Protein AF-A0A8W8NIB7-F1 (afdb_monomer_lite)

Radius of gyration: 26.45 Å; chains: 1; bounding box: 51×34×63 Å

Structure (mmCIF, N/CA/C/O backbone):
data_AF-A0A8W8NIB7-F1
#
_entry.id   AF-A0A8W8NIB7-F1
#
loop_
_atom_site.group_PDB
_atom_site.id
_atom_site.type_symbol
_atom_site.label_atom_id
_atom_site.label_alt_id
_atom_site.label_comp_id
_atom_site.label_asym_id
_atom_site.label_entity_id
_atom_site.label_seq_id
_atom_site.pdbx_PDB_ins_code
_atom_site.Cartn_x
_atom_site.Cartn_y
_atom_site.Cartn_z
_atom_site.occupancy
_atom_site.B_iso_or_equiv
_atom_site.auth_seq_id
_atom_site.auth_comp_id
_atom_site.auth_asym_id
_atom_site.auth_atom_id
_atom_site.pdbx_PDB_model_num
ATOM 1 N N . MET A 1 1 ? -25.285 7.949 12.038 1.00 68.75 1 MET A N 1
ATOM 2 C CA . MET A 1 1 ? -24.037 7.166 11.944 1.00 68.75 1 MET A CA 1
ATOM 3 C C . MET A 1 1 ? -24.373 5.761 12.397 1.00 68.75 1 MET A C 1
ATOM 5 O O . MET A 1 1 ? -24.888 5.626 13.500 1.00 68.75 1 MET A O 1
ATOM 9 N N . ASP A 1 2 ? -24.185 4.754 11.547 1.00 81.94 2 ASP A N 1
ATOM 10 C CA . ASP A 1 2 ? -24.420 3.356 11.931 1.00 81.94 2 ASP A CA 1
ATOM 11 C C . ASP A 1 2 ? -23.162 2.780 12.596 1.00 81.94 2 ASP A C 1
ATOM 13 O O . ASP A 1 2 ? -22.290 2.205 11.945 1.00 81.94 2 ASP A O 1
ATOM 17 N N . VAL A 1 3 ? -23.031 3.039 13.897 1.00 81.25 3 VAL A N 1
ATOM 18 C CA . VAL A 1 3 ? -21.856 2.649 14.692 1.00 81.25 3 VAL A CA 1
ATOM 19 C C . VAL A 1 3 ? -21.820 1.135 14.921 1.00 81.25 3 VAL A C 1
ATOM 21 O O . VAL A 1 3 ? -20.744 0.544 14.916 1.00 81.25 3 VAL A O 1
ATOM 24 N N . GLU A 1 4 ? -22.983 0.496 15.058 1.00 82.50 4 GLU A N 1
ATOM 25 C CA . GLU A 1 4 ? -23.098 -0.954 15.260 1.00 82.50 4 GLU A CA 1
ATOM 26 C C . GLU A 1 4 ? -22.718 -1.723 13.985 1.00 82.50 4 GLU A C 1
ATOM 28 O O . GLU A 1 4 ? -21.959 -2.692 14.054 1.00 82.50 4 GLU A O 1
ATOM 33 N N . GLY A 1 5 ? -23.152 -1.249 12.809 1.00 83.44 5 GLY A N 1
ATOM 34 C CA . GLY A 1 5 ? -22.733 -1.808 11.521 1.00 83.44 5 GLY A CA 1
ATOM 35 C C . GLY A 1 5 ? -21.225 -1.677 11.280 1.00 83.44 5 GLY A C 1
ATOM 36 O O . GLY A 1 5 ? -20.574 -2.639 10.862 1.00 83.44 5 GLY A O 1
ATOM 37 N N . LEU A 1 6 ? -20.637 -0.523 11.620 1.00 84.56 6 LEU A N 1
ATOM 38 C CA . LEU A 1 6 ? -19.186 -0.317 11.532 1.00 84.56 6 LEU A CA 1
ATOM 39 C C . LEU A 1 6 ? -18.420 -1.245 12.487 1.00 84.56 6 LEU A C 1
ATOM 41 O O . LEU A 1 6 ? -17.416 -1.840 12.095 1.00 84.56 6 LEU A O 1
ATOM 45 N N . LYS A 1 7 ? -18.916 -1.417 13.716 1.00 84.62 7 LYS A N 1
ATOM 46 C CA . LYS A 1 7 ? -18.331 -2.321 14.712 1.00 84.62 7 LYS A CA 1
ATOM 47 C C . LYS A 1 7 ? -18.339 -3.771 14.246 1.00 84.62 7 LYS A C 1
ATOM 49 O O . LYS A 1 7 ? -17.330 -4.452 14.400 1.00 84.62 7 LYS A O 1
ATOM 54 N N . SER A 1 8 ? -19.436 -4.224 13.636 1.00 84.88 8 SER A N 1
ATOM 55 C CA . SER A 1 8 ? -19.518 -5.565 13.049 1.00 84.88 8 SER A CA 1
ATOM 56 C C . SER A 1 8 ? -18.477 -5.752 11.944 1.00 84.88 8 SER A C 1
ATOM 58 O O . SER A 1 8 ? -17.727 -6.723 11.974 1.00 84.88 8 SER A O 1
ATOM 60 N N . ARG A 1 9 ? -18.359 -4.790 11.018 1.00 84.94 9 ARG A N 1
ATOM 61 C CA . ARG A 1 9 ? -17.381 -4.842 9.917 1.00 84.94 9 ARG A CA 1
ATOM 62 C C . ARG A 1 9 ? -15.933 -4.866 10.421 1.00 84.94 9 ARG A C 1
ATOM 64 O O . ARG A 1 9 ? -15.098 -5.591 9.883 1.00 84.94 9 ARG A O 1
ATOM 71 N N . LEU A 1 10 ? -15.634 -4.087 11.460 1.00 86.06 10 LEU A N 1
ATOM 72 C CA . LEU A 1 10 ? -14.323 -4.071 12.113 1.00 86.06 10 LEU A CA 1
ATOM 73 C C . LEU A 1 10 ? -14.036 -5.379 12.853 1.00 86.06 10 LEU A C 1
ATOM 75 O O . LEU A 1 10 ? -12.915 -5.876 12.780 1.00 86.06 10 LEU A O 1
ATOM 79 N N . ALA A 1 11 ? -15.034 -5.957 13.524 1.00 84.94 11 ALA A N 1
ATOM 80 C CA . ALA A 1 11 ? -14.908 -7.246 14.199 1.00 84.94 11 ALA A CA 1
ATOM 81 C C . ALA A 1 11 ? -14.636 -8.384 13.201 1.00 84.94 11 ALA A C 1
ATOM 83 O O . ALA A 1 11 ? -13.720 -9.174 13.416 1.00 84.94 11 ALA A O 1
ATOM 84 N N . GLU A 1 12 ? -15.341 -8.419 12.064 1.00 84.44 12 GLU A N 1
ATOM 85 C CA . GLU A 1 12 ? -15.079 -9.379 10.979 1.00 84.44 12 GLU A CA 1
ATOM 86 C C . GLU A 1 12 ? -13.652 -9.264 10.421 1.00 84.44 12 GLU A C 1
ATOM 88 O O . GLU A 1 12 ? -13.052 -10.259 10.013 1.00 84.44 12 GLU A O 1
ATOM 93 N N . ALA A 1 13 ? -13.089 -8.055 10.421 1.00 83.19 13 ALA A N 1
ATOM 94 C CA . ALA A 1 13 ? -11.724 -7.795 9.987 1.00 83.19 13 ALA A CA 1
ATOM 95 C C . ALA A 1 13 ? -10.668 -7.936 11.104 1.00 83.19 13 ALA A C 1
ATOM 97 O O . ALA A 1 13 ? -9.493 -7.687 10.840 1.00 83.19 13 ALA A O 1
ATOM 98 N N . ASN A 1 14 ? -11.042 -8.330 12.330 1.00 82.94 14 ASN A N 1
ATOM 99 C CA . ASN A 1 14 ? -10.177 -8.338 13.524 1.00 82.94 14 ASN A CA 1
ATOM 100 C C . ASN A 1 14 ? -9.546 -6.963 13.865 1.00 82.94 14 ASN A C 1
ATOM 102 O O . ASN A 1 14 ? -8.491 -6.877 14.491 1.00 82.94 14 ASN A O 1
ATOM 106 N N . GLN A 1 15 ? -10.202 -5.868 13.475 1.00 85.00 15 GLN A N 1
ATOM 107 C CA . GLN A 1 15 ? -9.783 -4.474 13.690 1.00 85.00 15 GLN A CA 1
ATOM 108 C C . GLN A 1 15 ? -10.629 -3.776 14.777 1.00 85.00 15 GLN A C 1
ATOM 110 O O . GLN A 1 15 ? -10.747 -2.553 14.823 1.00 85.00 15 GLN A O 1
ATOM 115 N N . GLU A 1 16 ? -11.222 -4.549 15.691 1.00 84.44 16 GLU A N 1
ATOM 116 C CA . GLU A 1 16 ? -12.086 -4.060 16.781 1.00 84.44 16 GLU A CA 1
ATOM 117 C C . GLU A 1 16 ? -11.399 -3.051 17.720 1.00 84.44 16 GLU A C 1
ATOM 119 O O . GLU A 1 16 ? -12.050 -2.206 18.340 1.00 84.44 16 GLU A O 1
ATOM 124 N N . HIS A 1 17 ? -10.067 -3.084 17.780 1.00 86.50 17 HIS A N 1
ATOM 125 C CA . HIS A 1 17 ? -9.262 -2.182 18.596 1.00 86.50 17 HIS A CA 1
ATOM 126 C C . HIS A 1 17 ? -9.396 -0.704 18.191 1.00 86.50 17 HIS A C 1
ATOM 128 O O . HIS A 1 17 ? -9.171 0.169 19.030 1.00 86.50 17 HIS A O 1
ATOM 134 N N . LEU A 1 18 ? -9.816 -0.407 16.955 1.00 84.94 18 LEU A N 1
ATOM 135 C CA . LEU A 1 18 ? -10.032 0.962 16.471 1.00 84.94 18 LEU A CA 1
ATOM 136 C C . LEU A 1 18 ? -11.188 1.676 17.193 1.00 84.94 18 LEU A C 1
ATOM 138 O O . LEU A 1 18 ? -11.221 2.903 17.240 1.00 84.94 18 LEU A O 1
ATOM 142 N N . MET A 1 19 ? -12.100 0.931 17.828 1.00 84.81 19 MET A N 1
ATOM 143 C CA . MET A 1 19 ? -13.207 1.496 18.614 1.00 84.81 19 MET A CA 1
ATOM 144 C C . MET A 1 19 ? -12.928 1.546 20.123 1.00 84.81 19 MET A C 1
ATOM 146 O O . MET A 1 19 ? -13.791 1.972 20.888 1.00 84.81 19 MET A O 1
ATOM 150 N N . LYS A 1 20 ? -11.725 1.167 20.582 1.00 86.88 20 LYS A N 1
ATOM 151 C CA . LYS A 1 20 ? -11.379 1.092 22.016 1.00 86.88 20 LYS A CA 1
ATOM 152 C C . LYS A 1 20 ? -11.602 2.404 22.780 1.00 86.88 20 LYS A C 1
ATOM 154 O O . LYS A 1 20 ? -11.955 2.373 23.955 1.00 86.88 20 LYS A O 1
ATOM 159 N N . TYR A 1 21 ? -11.377 3.543 22.130 1.00 87.56 21 TYR A N 1
ATOM 160 C CA . TYR A 1 21 ? -11.498 4.871 22.742 1.00 87.56 21 TYR A CA 1
ATOM 161 C C . TYR A 1 21 ? 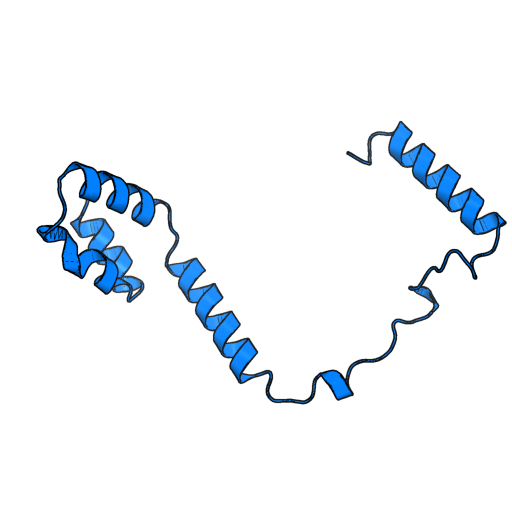-12.720 5.645 22.247 1.00 87.56 21 TYR A C 1
ATOM 163 O O . TYR A 1 21 ? -12.823 6.839 22.502 1.00 87.56 21 TYR A O 1
ATOM 171 N N . TRP A 1 22 ? -13.659 4.976 21.569 1.00 85.75 22 TRP A N 1
ATOM 172 C CA . TRP A 1 22 ? -14.825 5.616 20.962 1.00 85.75 22 TRP A CA 1
ATOM 173 C C . TRP A 1 22 ? -15.636 6.451 21.962 1.00 85.75 22 TRP A C 1
ATOM 175 O O . TRP A 1 22 ? -16.051 7.565 21.649 1.00 85.75 22 TRP A O 1
ATOM 185 N N . ASP A 1 23 ? -15.795 5.965 23.195 1.00 86.69 23 ASP A N 1
ATOM 186 C CA . ASP A 1 23 ? -16.543 6.660 24.251 1.00 86.69 23 ASP A CA 1
ATOM 187 C C . ASP A 1 23 ? -15.832 7.908 24.802 1.00 86.69 23 ASP A C 1
ATOM 189 O O . ASP A 1 23 ? -16.471 8.746 25.433 1.00 86.69 23 ASP A O 1
ATOM 193 N N . GLN A 1 24 ? -14.527 8.055 24.550 1.00 90.62 24 GLN A N 1
ATOM 194 C CA . GLN A 1 24 ? -13.717 9.195 24.997 1.00 90.62 24 GLN A CA 1
ATOM 195 C C . GLN A 1 24 ? -13.652 10.320 23.951 1.00 90.62 24 GLN A C 1
ATOM 197 O O . GLN A 1 24 ? -13.147 11.399 24.253 1.00 90.62 24 GLN A O 1
ATOM 202 N N . LEU A 1 25 ? -14.164 10.078 22.740 1.00 88.25 25 LEU A N 1
ATOM 203 C CA . LEU A 1 25 ? -14.161 11.033 21.633 1.00 88.25 25 LEU A CA 1
ATOM 204 C C . LEU A 1 25 ? -15.358 11.991 21.703 1.00 88.25 25 LEU A C 1
ATOM 206 O O . LEU A 1 25 ? -16.481 11.600 22.049 1.00 88.25 25 LEU A O 1
ATOM 210 N N . SER A 1 26 ? -15.134 13.237 21.291 1.00 90.12 26 SER A N 1
ATOM 211 C CA . SER A 1 26 ? -16.200 14.209 21.034 1.00 90.12 26 SER A CA 1
ATOM 212 C C . SER A 1 26 ? -17.041 13.820 19.811 1.00 90.12 26 SER A C 1
ATOM 214 O O . SER A 1 26 ? -16.619 13.033 18.964 1.00 90.12 26 SER A O 1
ATOM 216 N N . ASP A 1 27 ? -18.238 14.393 19.671 1.00 87.69 27 ASP A N 1
ATOM 217 C CA . ASP A 1 27 ? -19.128 14.089 18.537 1.00 87.69 27 ASP A CA 1
ATOM 218 C C . ASP A 1 27 ? -18.526 14.465 17.170 1.00 87.69 27 ASP A C 1
ATOM 220 O O . ASP A 1 27 ? -18.792 13.803 16.161 1.00 87.69 27 ASP A O 1
ATOM 224 N N . SER A 1 28 ? -17.664 15.489 17.135 1.00 89.81 28 SER A N 1
ATOM 225 C CA . SER A 1 28 ? -16.917 15.869 15.929 1.00 89.81 28 SER A CA 1
ATOM 226 C C . SER A 1 28 ? -15.868 14.815 15.572 1.00 89.81 28 SER A C 1
ATOM 228 O O . SER A 1 28 ? -15.801 14.376 14.426 1.00 89.81 28 SER A O 1
ATOM 230 N N . GLU A 1 29 ? -15.087 14.364 16.556 1.00 89.19 29 GLU A N 1
ATOM 231 C CA . GLU A 1 29 ? -14.048 13.344 16.359 1.00 89.19 29 GLU A CA 1
ATOM 232 C C . GLU A 1 29 ? -14.654 11.990 15.980 1.00 89.19 29 GLU A C 1
ATOM 234 O O . GLU A 1 29 ? -14.157 11.323 15.075 1.00 89.19 29 GLU A O 1
ATOM 239 N N . LYS A 1 30 ? -15.783 11.612 16.594 1.00 88.75 30 LYS A N 1
ATOM 240 C CA . LYS A 1 30 ? -16.559 10.427 16.199 1.00 88.75 30 LYS A CA 1
ATOM 241 C C . LYS A 1 30 ? -16.983 10.507 14.738 1.00 88.75 30 LYS A C 1
ATOM 243 O O . LYS A 1 30 ? -16.887 9.518 14.018 1.00 88.75 30 LYS A O 1
ATOM 248 N N . SER A 1 31 ? -17.451 11.674 14.293 1.00 88.25 31 SER A N 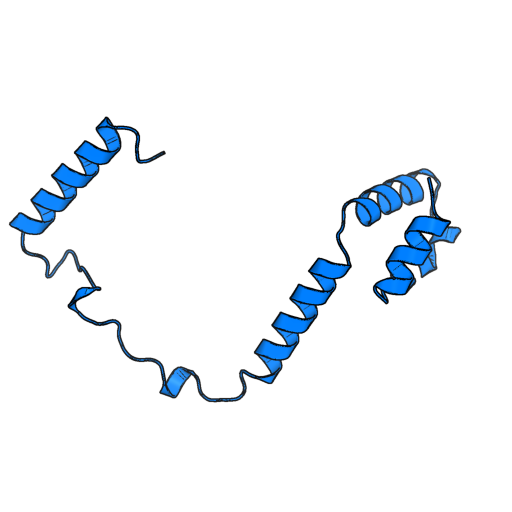1
ATOM 249 C CA . SER A 1 31 ? -17.895 11.886 12.910 1.00 88.25 31 SER A CA 1
ATOM 250 C C . SER A 1 31 ? -16.753 11.765 11.904 1.00 88.25 31 SER A C 1
ATOM 252 O O . SER A 1 31 ? -16.928 11.137 10.860 1.00 88.25 31 SER A O 1
ATOM 254 N N . GLN A 1 32 ? -15.580 12.310 12.227 1.00 89.44 32 GLN A N 1
ATOM 255 C CA . GLN A 1 32 ? -14.386 12.170 11.391 1.00 89.44 32 GLN A CA 1
ATOM 256 C C . GLN A 1 32 ? -13.923 10.715 11.321 1.00 89.44 32 GLN A C 1
ATOM 258 O O . GLN A 1 32 ? -13.849 10.160 10.226 1.00 89.44 32 GLN A O 1
ATOM 263 N N . LEU A 1 33 ? -13.733 10.077 12.479 1.00 88.19 33 LEU A N 1
ATOM 264 C CA . LEU A 1 33 ? -13.274 8.693 12.559 1.00 88.19 33 LEU A CA 1
ATOM 265 C C . LEU A 1 33 ? -14.243 7.732 11.853 1.00 88.19 33 LEU A C 1
ATOM 267 O O . LEU A 1 33 ? -13.816 6.829 11.142 1.00 88.19 33 LEU A O 1
ATOM 271 N N . TYR A 1 34 ? -15.555 7.940 11.988 1.00 88.75 34 TYR A N 1
ATOM 272 C CA . TYR A 1 34 ? -16.558 7.150 11.270 1.00 88.75 34 TYR A CA 1
ATOM 273 C C . TYR A 1 34 ? -16.407 7.249 9.752 1.00 88.75 34 TYR A C 1
ATOM 275 O O . TYR A 1 34 ? -16.450 6.230 9.068 1.00 88.75 34 TYR A O 1
ATOM 283 N N . ASN A 1 35 ? -16.241 8.464 9.224 1.00 88.94 35 ASN A N 1
ATOM 284 C CA . ASN A 1 35 ? -16.101 8.671 7.786 1.00 88.94 35 ASN A CA 1
ATOM 285 C C . ASN A 1 35 ? -14.816 8.030 7.257 1.00 88.94 35 ASN A C 1
ATOM 287 O O . ASN A 1 35 ? -14.856 7.359 6.228 1.00 88.94 35 ASN A O 1
ATOM 291 N N . GLU A 1 36 ? -13.704 8.180 7.978 1.00 88.62 36 GLU A N 1
ATOM 292 C CA . GLU A 1 36 ? -12.436 7.539 7.623 1.00 88.62 36 GLU A CA 1
ATOM 293 C C . GLU A 1 36 ? -12.572 6.014 7.603 1.00 88.62 36 GLU A C 1
ATOM 295 O O . GLU A 1 36 ? -12.295 5.384 6.585 1.00 88.62 36 GLU A O 1
ATOM 300 N N . LEU A 1 37 ? -13.086 5.413 8.680 1.00 87.00 37 LEU A N 1
ATOM 301 C CA . LEU A 1 37 ? -13.249 3.960 8.772 1.00 87.00 37 LEU A CA 1
ATOM 302 C C . LEU A 1 37 ? -14.257 3.412 7.753 1.00 87.00 37 LEU A C 1
ATOM 304 O O . LEU A 1 37 ? -14.122 2.275 7.309 1.00 87.00 37 LEU A O 1
ATOM 308 N N . ASN A 1 38 ? -15.258 4.198 7.354 1.00 85.88 38 ASN A N 1
ATOM 309 C CA . ASN A 1 38 ? -16.229 3.776 6.348 1.00 85.88 38 ASN A CA 1
ATOM 310 C C . ASN A 1 38 ? -15.642 3.762 4.926 1.00 85.88 38 ASN A C 1
ATOM 312 O O . ASN A 1 38 ? -16.026 2.913 4.120 1.00 85.88 38 ASN A O 1
ATOM 316 N N . HIS A 1 39 ? -14.706 4.669 4.628 1.00 87.06 39 HIS A N 1
ATOM 317 C CA . HIS A 1 39 ? -14.010 4.727 3.340 1.00 87.06 39 HIS A CA 1
ATOM 318 C C . HIS A 1 39 ? -12.963 3.626 3.153 1.00 87.06 39 HIS A C 1
ATOM 320 O O . HIS A 1 39 ? -12.615 3.313 2.016 1.00 87.06 39 HIS A O 1
ATOM 326 N N . LEU A 1 40 ? -12.470 3.031 4.240 1.00 85.44 40 LEU A N 1
ATOM 327 C CA . LEU A 1 40 ? -11.476 1.965 4.178 1.00 85.44 40 LEU A CA 1
ATOM 328 C C . LEU A 1 40 ? -12.119 0.610 3.858 1.00 85.44 40 LEU A C 1
ATOM 330 O O . LEU A 1 40 ? -13.188 0.265 4.373 1.00 85.44 40 LEU A O 1
ATOM 334 N N . ASP A 1 41 ? -11.438 -0.197 3.042 1.00 84.81 41 ASP A N 1
ATOM 335 C CA . ASP A 1 41 ? -11.744 -1.618 2.883 1.00 84.81 41 ASP A CA 1
ATOM 336 C C . ASP A 1 41 ? -10.783 -2.482 3.705 1.00 84.81 41 ASP A C 1
ATOM 338 O O . ASP A 1 41 ? -9.680 -2.834 3.288 1.00 84.81 41 ASP A O 1
ATOM 342 N N . PHE A 1 42 ? -11.228 -2.859 4.902 1.00 83.69 42 PHE A N 1
ATOM 343 C CA . PHE A 1 42 ? -10.433 -3.679 5.813 1.00 83.69 42 PHE A CA 1
ATOM 344 C C . PHE A 1 42 ? -10.132 -5.086 5.279 1.00 83.69 42 PHE A C 1
ATOM 346 O O . PHE A 1 42 ? -9.148 -5.687 5.707 1.00 83.69 42 PHE A O 1
ATOM 353 N N . LYS A 1 43 ? -10.938 -5.628 4.352 1.00 83.25 43 LYS A N 1
ATOM 354 C CA . LYS A 1 43 ? -10.653 -6.942 3.753 1.00 83.25 43 LYS A CA 1
ATOM 355 C C . LYS A 1 43 ? -9.443 -6.859 2.831 1.00 83.25 43 LYS A C 1
ATOM 357 O O . LYS A 1 43 ? -8.569 -7.720 2.903 1.00 83.25 43 LYS A O 1
ATOM 362 N N . GLU A 1 44 ? -9.384 -5.812 2.016 1.00 86.50 44 GLU A N 1
ATOM 363 C CA . GLU A 1 44 ? -8.272 -5.564 1.099 1.00 86.50 44 GLU A CA 1
ATOM 364 C C . GLU A 1 44 ? -6.980 -5.249 1.867 1.00 86.50 44 GLU A C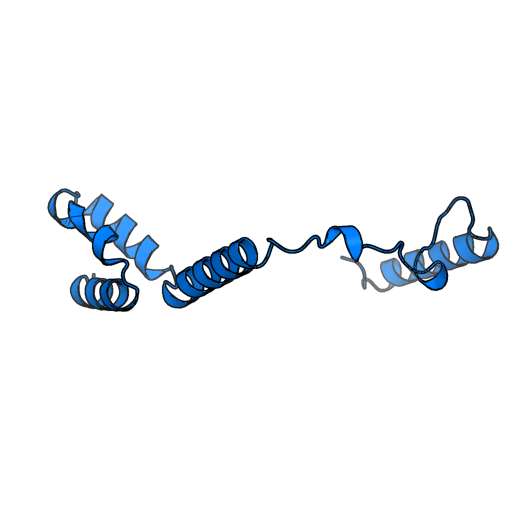 1
ATOM 366 O O . GLU A 1 44 ? -5.949 -5.874 1.628 1.00 86.50 44 GLU A O 1
ATOM 371 N N . ILE A 1 45 ? -7.059 -4.373 2.875 1.00 87.31 45 ILE A N 1
ATOM 372 C CA . ILE A 1 45 ? -5.914 -4.005 3.724 1.00 87.31 45 ILE A CA 1
ATOM 373 C C . ILE A 1 45 ? -5.327 -5.231 4.435 1.00 87.31 45 ILE A C 1
ATOM 375 O O . ILE A 1 45 ? -4.111 -5.428 4.435 1.00 87.31 45 ILE A O 1
ATOM 379 N N . ASN A 1 46 ? -6.178 -6.084 5.013 1.00 86.62 46 ASN A N 1
ATOM 380 C CA . ASN A 1 46 ? -5.725 -7.326 5.638 1.00 86.62 46 ASN A CA 1
ATOM 381 C C . ASN A 1 46 ? -5.091 -8.283 4.614 1.00 86.62 46 ASN A C 1
ATOM 383 O O . ASN A 1 46 ? -4.135 -8.983 4.947 1.00 86.62 46 ASN A O 1
ATOM 387 N N . GLY A 1 47 ? -5.602 -8.303 3.379 1.00 87.06 47 GLY A N 1
ATOM 388 C CA . GLY A 1 47 ? -5.010 -9.038 2.263 1.00 87.06 47 GLY A CA 1
ATOM 389 C C . GLY A 1 47 ? -3.590 -8.565 1.961 1.00 87.06 47 GLY A C 1
ATOM 390 O O . GLY A 1 47 ? -2.670 -9.378 1.985 1.00 87.06 47 GLY A O 1
ATOM 391 N N . PHE A 1 48 ? -3.391 -7.255 1.782 1.00 88.81 48 PHE A N 1
ATOM 392 C CA . PHE A 1 48 ? -2.062 -6.678 1.555 1.00 88.81 48 PHE A CA 1
ATOM 393 C C . PHE A 1 48 ? -1.097 -6.966 2.700 1.00 88.81 48 PHE A C 1
ATOM 395 O O . PHE A 1 48 ? 0.044 -7.352 2.455 1.00 88.81 48 PHE A O 1
ATOM 402 N N . PHE A 1 49 ? -1.549 -6.817 3.948 1.00 87.19 49 PHE A N 1
ATOM 403 C CA . PHE A 1 49 ? -0.715 -7.110 5.109 1.00 87.19 49 PHE A CA 1
ATOM 404 C C . PHE A 1 49 ? -0.288 -8.580 5.136 1.00 87.19 49 PHE A C 1
ATOM 406 O O . PHE A 1 49 ? 0.882 -8.882 5.360 1.00 87.19 49 PHE A O 1
ATOM 413 N N . LYS A 1 50 ? -1.225 -9.497 4.873 1.00 88.00 50 LYS A N 1
ATOM 414 C CA . LYS A 1 50 ? -0.935 -10.927 4.827 1.00 88.00 50 LYS A CA 1
ATOM 415 C C . LYS A 1 50 ? 0.061 -11.258 3.717 1.00 88.00 50 LYS A C 1
ATOM 417 O O . LYS A 1 50 ? 1.060 -11.901 4.012 1.00 88.00 50 LYS A O 1
ATOM 422 N N . SER A 1 51 ? -0.168 -10.777 2.495 1.00 87.62 51 SER A N 1
ATOM 423 C CA . SER A 1 51 ? 0.747 -10.997 1.370 1.00 87.62 51 SER A CA 1
ATOM 424 C C . SER A 1 51 ? 2.143 -10.449 1.661 1.00 87.62 51 SER A C 1
ATOM 426 O O . SER A 1 51 ? 3.116 -11.175 1.521 1.00 87.62 51 SER A O 1
ATOM 428 N N . ALA A 1 52 ? 2.250 -9.223 2.179 1.00 86.12 52 ALA A N 1
ATOM 429 C CA . ALA A 1 52 ? 3.543 -8.633 2.520 1.00 86.12 52 ALA A CA 1
ATOM 430 C C . ALA A 1 52 ? 4.290 -9.424 3.612 1.00 86.12 52 ALA A C 1
ATOM 432 O O . ALA A 1 52 ? 5.507 -9.587 3.542 1.00 86.12 52 ALA A O 1
ATOM 433 N N . MET A 1 53 ? 3.575 -9.928 4.623 1.00 87.00 53 MET A N 1
ATOM 434 C CA . MET A 1 53 ? 4.166 -10.753 5.683 1.00 87.00 53 MET A CA 1
ATOM 435 C C . MET A 1 53 ? 4.570 -12.147 5.184 1.00 87.00 53 MET A C 1
ATOM 437 O O . MET A 1 53 ? 5.595 -12.669 5.620 1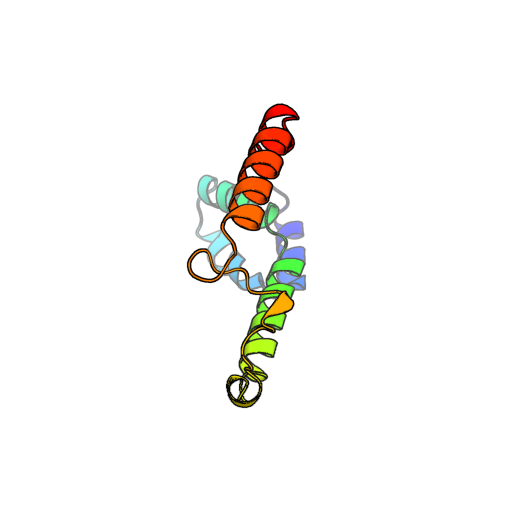.00 87.00 53 MET A O 1
ATOM 441 N N . GLU A 1 54 ? 3.791 -12.747 4.282 1.00 86.56 54 GLU A N 1
ATOM 442 C CA . GLU A 1 54 ? 4.119 -14.017 3.623 1.00 86.56 54 GLU A CA 1
ATOM 443 C C . GLU A 1 54 ? 5.342 -13.873 2.711 1.00 86.56 54 GLU A C 1
ATOM 445 O O . GLU A 1 54 ? 6.248 -14.705 2.783 1.00 86.56 54 GLU A O 1
ATOM 450 N N . ASP A 1 55 ? 5.421 -12.796 1.929 1.00 80.44 55 ASP A N 1
ATOM 451 C CA . ASP A 1 55 ? 6.574 -12.481 1.084 1.00 80.44 55 ASP A CA 1
ATOM 452 C C . ASP A 1 55 ? 7.833 -12.273 1.930 1.00 80.44 55 ASP A C 1
ATOM 454 O O . ASP A 1 55 ? 8.881 -12.836 1.626 1.00 80.44 55 ASP A O 1
ATOM 458 N N . LEU A 1 56 ? 7.733 -11.537 3.043 1.00 78.50 56 LEU A N 1
ATOM 459 C CA . LEU A 1 56 ? 8.850 -11.334 3.968 1.00 78.50 56 LEU A CA 1
ATOM 460 C C . LEU A 1 56 ? 9.317 -12.650 4.607 1.00 78.50 56 LEU A C 1
ATOM 462 O O . LEU A 1 56 ? 10.517 -12.880 4.744 1.00 78.50 56 LEU A O 1
ATOM 466 N N . ALA A 1 57 ? 8.382 -13.519 5.000 1.00 75.75 57 ALA A N 1
ATOM 467 C CA . ALA A 1 57 ? 8.705 -14.836 5.545 1.00 75.75 57 ALA A CA 1
ATOM 468 C C . ALA A 1 57 ? 9.337 -15.758 4.487 1.00 75.75 57 ALA A C 1
ATOM 470 O O . ALA A 1 57 ? 10.189 -16.583 4.817 1.00 75.75 57 ALA A O 1
ATOM 471 N N . SER A 1 58 ? 8.941 -15.597 3.223 1.00 68.56 58 SER A N 1
ATOM 472 C CA . SER A 1 58 ? 9.447 -16.366 2.081 1.00 68.56 58 SER A CA 1
ATOM 473 C C . SER A 1 58 ? 10.750 -15.799 1.505 1.00 68.56 58 SER A C 1
ATOM 475 O O . SER A 1 58 ? 11.492 -16.524 0.849 1.00 68.56 58 SER A O 1
ATOM 477 N N . ALA A 1 59 ? 11.095 -14.545 1.812 1.00 64.50 59 ALA A N 1
ATOM 478 C CA . ALA A 1 59 ? 12.322 -13.865 1.383 1.00 64.50 59 ALA A CA 1
ATOM 479 C C . ALA A 1 59 ? 13.615 -14.414 2.036 1.00 64.50 59 ALA A C 1
ATOM 481 O O . ALA A 1 59 ? 14.653 -13.755 2.028 1.00 64.50 59 ALA A O 1
ATOM 482 N N . SER A 1 60 ? 13.567 -15.618 2.615 1.00 59.44 60 SER A N 1
ATOM 483 C CA . SER A 1 60 ? 14.701 -16.293 3.257 1.00 59.44 60 SER A CA 1
ATOM 484 C C . SER A 1 60 ? 15.571 -17.112 2.295 1.00 59.44 60 SER A C 1
ATOM 486 O O . SER A 1 60 ? 16.595 -17.649 2.724 1.00 59.44 60 SER A O 1
ATOM 488 N N . GLU A 1 61 ? 15.216 -17.236 1.020 1.00 60.09 61 GLU A N 1
ATOM 489 C CA . GLU A 1 61 ? 16.082 -17.890 0.040 1.00 60.09 61 GLU A CA 1
ATOM 490 C C . GLU A 1 61 ? 16.770 -16.839 -0.817 1.00 60.09 61 GLU A C 1
ATOM 492 O O . GLU A 1 61 ? 16.171 -15.839 -1.199 1.00 60.09 61 GLU A O 1
ATOM 497 N N . LYS A 1 62 ? 18.067 -17.047 -1.038 1.00 63.88 62 LYS A N 1
ATOM 498 C CA . LYS A 1 62 ? 19.012 -16.132 -1.676 1.00 63.88 62 LYS A CA 1
ATOM 499 C C . LYS A 1 62 ? 18.573 -15.815 -3.107 1.00 63.88 62 LYS A C 1
ATOM 501 O O . LYS A 1 62 ? 19.087 -16.386 -4.061 1.00 63.88 62 LYS A O 1
ATOM 506 N N . LEU A 1 63 ? 17.609 -14.910 -3.254 1.00 61.00 63 L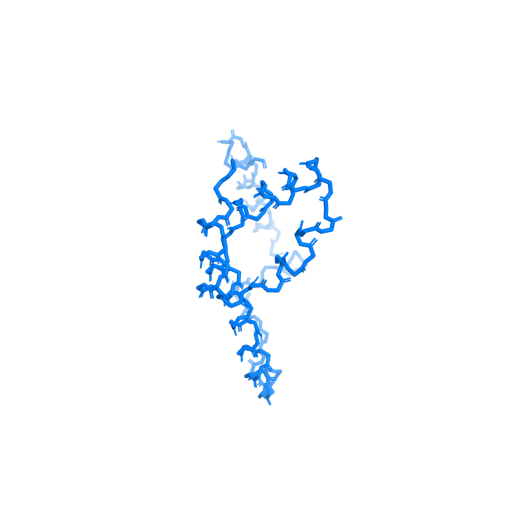EU A N 1
ATOM 507 C CA . LEU A 1 63 ? 17.081 -14.475 -4.544 1.00 61.00 63 LEU A CA 1
ATOM 508 C C . LEU A 1 63 ? 18.201 -13.888 -5.413 1.00 61.00 63 LEU A C 1
ATOM 510 O O . LEU A 1 63 ? 18.177 -14.029 -6.630 1.00 61.00 63 LEU A O 1
ATOM 514 N N . ASP A 1 64 ? 19.217 -13.319 -4.761 1.00 63.09 64 ASP A N 1
ATOM 515 C CA . ASP A 1 64 ? 20.443 -12.818 -5.378 1.00 63.09 64 ASP A CA 1
ATOM 516 C C . ASP A 1 64 ? 21.182 -13.881 -6.209 1.00 63.09 64 ASP A C 1
ATOM 518 O O . ASP A 1 64 ? 21.779 -13.535 -7.225 1.00 63.09 64 ASP A O 1
ATOM 522 N N . ASP A 1 65 ? 21.099 -15.168 -5.840 1.00 69.75 65 ASP A N 1
ATOM 523 C CA . ASP A 1 65 ? 21.723 -16.270 -6.589 1.00 69.75 65 ASP A CA 1
ATOM 524 C C . ASP A 1 65 ? 20.972 -16.582 -7.907 1.00 69.75 65 ASP A C 1
ATOM 526 O O . ASP A 1 65 ? 21.516 -17.259 -8.779 1.00 69.75 65 ASP A O 1
ATOM 530 N N . LEU A 1 66 ? 19.732 -16.092 -8.064 1.00 71.81 66 LEU A N 1
ATOM 531 C CA . LEU A 1 66 ? 18.905 -16.219 -9.275 1.00 71.81 66 LEU A CA 1
ATOM 532 C C . LEU A 1 66 ? 18.941 -14.963 -10.160 1.00 71.81 66 LEU A C 1
ATOM 534 O O . LEU A 1 66 ? 18.370 -14.967 -11.253 1.00 71.81 66 LEU A O 1
ATOM 538 N N . LEU A 1 67 ? 19.559 -13.873 -9.697 1.00 80.81 67 LEU A N 1
ATOM 539 C CA . LEU A 1 67 ? 19.640 -12.638 -10.467 1.00 80.81 67 LEU A CA 1
ATOM 540 C C . LEU A 1 67 ? 20.663 -12.787 -11.598 1.00 80.81 67 LEU A C 1
ATOM 542 O O . LEU A 1 67 ? 21.873 -12.815 -11.377 1.00 80.81 67 LEU A O 1
ATOM 546 N N . GLU A 1 68 ? 20.168 -12.806 -12.832 1.00 82.56 68 GLU A N 1
ATOM 547 C CA . GLU A 1 68 ? 20.979 -12.749 -14.046 1.00 82.56 68 GLU A CA 1
ATOM 548 C C . GLU A 1 68 ? 20.818 -11.393 -14.754 1.00 82.56 68 GLU A C 1
ATOM 550 O O . GLU A 1 68 ? 19.780 -10.731 -14.628 1.00 82.56 68 GLU A O 1
ATOM 555 N N . PRO A 1 69 ? 21.837 -10.933 -15.504 1.00 81.88 69 PRO A N 1
ATOM 556 C CA . PRO A 1 69 ? 21.707 -9.727 -16.308 1.00 81.88 69 PRO A CA 1
ATOM 557 C C . PRO A 1 69 ? 20.601 -9.895 -17.352 1.00 81.88 69 PRO A C 1
ATOM 559 O O . PRO A 1 69 ? 20.455 -10.956 -17.959 1.00 81.88 69 PRO A O 1
ATOM 562 N N . LEU A 1 70 ? 19.862 -8.814 -17.612 1.00 82.31 70 LEU A N 1
ATOM 563 C CA . LEU A 1 70 ? 18.864 -8.804 -18.677 1.00 82.31 70 LEU A CA 1
ATOM 564 C C . LEU A 1 70 ? 19.507 -9.193 -20.023 1.00 82.31 70 LEU A C 1
ATOM 566 O O . LEU A 1 70 ? 20.622 -8.734 -20.315 1.00 82.31 70 LEU A O 1
ATOM 570 N N . PRO A 1 71 ? 18.812 -9.991 -20.857 1.00 84.44 71 PRO A N 1
ATOM 571 C CA . PRO A 1 71 ? 19.277 -10.324 -22.196 1.00 84.44 71 PRO A CA 1
ATOM 572 C C . PRO A 1 71 ? 19.630 -9.066 -22.998 1.00 84.44 71 PRO A C 1
ATOM 574 O O . PRO A 1 71 ? 19.003 -8.012 -22.861 1.00 84.44 71 PRO A O 1
ATOM 577 N N . LYS A 1 72 ? 20.651 -9.155 -23.851 1.00 76.75 72 LYS A N 1
ATOM 578 C CA . LYS A 1 72 ? 21.143 -7.988 -24.605 1.00 76.75 72 LYS A CA 1
ATOM 579 C C . LYS A 1 72 ? 20.111 -7.487 -25.612 1.00 76.75 72 LYS A C 1
ATOM 581 O O . LYS A 1 72 ? 20.089 -6.307 -25.930 1.00 76.75 72 LYS A O 1
ATOM 586 N N . GLU A 1 73 ? 19.241 -8.380 -26.059 1.00 78.69 73 GLU A N 1
ATOM 587 C CA . GLU A 1 73 ? 18.179 -8.147 -27.031 1.00 78.69 73 GLU A CA 1
ATOM 588 C C . GLU A 1 73 ? 17.084 -7.225 -26.473 1.00 78.69 73 GLU A C 1
ATOM 590 O O . GLU A 1 73 ? 16.424 -6.532 -27.239 1.00 78.69 73 GLU A O 1
ATOM 595 N N . VAL A 1 74 ? 16.917 -7.179 -25.145 1.00 76.81 74 VAL A N 1
ATOM 596 C CA . VAL A 1 74 ? 15.958 -6.289 -24.464 1.00 76.81 74 VAL A CA 1
ATOM 597 C C . VAL A 1 74 ? 16.624 -5.047 -23.863 1.00 76.81 74 VAL A C 1
ATOM 599 O O . VAL A 1 74 ? 15.945 -4.179 -23.319 1.00 76.81 74 VAL A O 1
ATOM 602 N N . CYS A 1 75 ? 17.954 -4.945 -23.953 1.00 74.75 75 CYS A N 1
ATOM 603 C CA . CYS A 1 75 ? 18.740 -3.875 -23.350 1.00 74.75 75 CYS A CA 1
ATOM 604 C C . CYS A 1 75 ? 19.308 -2.940 -24.429 1.00 74.75 75 CYS A C 1
ATOM 606 O O . CYS A 1 75 ? 20.440 -3.095 -24.891 1.00 74.75 75 CYS A O 1
ATOM 608 N N . GLY A 1 76 ? 18.517 -1.938 -24.822 1.00 73.31 76 GLY A N 1
ATOM 609 C CA . GLY A 1 76 ? 18.972 -0.850 -25.688 1.00 73.31 76 GLY A CA 1
ATOM 610 C C . GLY A 1 76 ? 19.874 0.120 -24.922 1.00 73.31 76 GLY A C 1
ATOM 611 O O . GLY A 1 76 ? 19.522 0.590 -23.841 1.00 73.31 76 GLY A O 1
ATOM 612 N N . ARG A 1 77 ? 21.051 0.444 -25.467 1.00 75.06 77 ARG A N 1
ATOM 613 C CA . ARG A 1 77 ? 22.014 1.336 -24.809 1.00 75.06 77 ARG A CA 1
ATOM 614 C C . ARG A 1 77 ? 22.504 2.373 -25.804 1.00 75.06 77 ARG A C 1
ATOM 616 O O . ARG A 1 77 ? 23.246 2.019 -26.706 1.00 75.06 77 ARG A O 1
ATOM 623 N N . VAL A 1 78 ? 22.170 3.647 -25.586 1.00 73.38 78 VAL A N 1
ATOM 624 C CA . VAL A 1 78 ? 22.450 4.760 -26.523 1.00 73.38 78 VAL A CA 1
ATOM 625 C C . VAL A 1 78 ? 23.898 4.780 -27.034 1.00 73.38 78 VAL A C 1
ATOM 627 O O . VAL A 1 78 ? 24.136 5.067 -28.196 1.00 73.38 78 VAL A O 1
ATOM 630 N N . VAL A 1 79 ? 24.866 4.420 -26.187 1.00 72.81 79 VAL A N 1
ATOM 631 C CA . VAL A 1 79 ? 26.300 4.397 -26.533 1.00 72.81 79 VAL A CA 1
ATOM 632 C C . VAL A 1 79 ? 26.679 3.263 -27.504 1.00 72.81 79 VAL A C 1
ATOM 634 O O . VAL A 1 79 ? 27.646 3.399 -28.244 1.00 72.81 79 VAL A O 1
ATOM 637 N N . ASN A 1 80 ? 25.938 2.151 -27.500 1.00 69.62 80 ASN A N 1
ATOM 638 C CA . ASN A 1 80 ? 26.219 0.956 -28.305 1.00 69.62 80 ASN A CA 1
ATOM 639 C C . ASN A 1 80 ? 25.181 0.714 -29.416 1.00 69.62 80 ASN A C 1
ATOM 641 O O . ASN A 1 80 ? 25.326 -0.244 -30.175 1.00 69.62 80 ASN A O 1
ATOM 645 N N . THR A 1 81 ? 24.133 1.534 -29.494 1.00 77.44 81 THR A N 1
ATOM 646 C CA . THR A 1 81 ? 23.137 1.483 -30.567 1.00 77.44 81 THR A CA 1
ATOM 647 C C . THR A 1 81 ? 23.704 2.160 -31.816 1.00 77.44 81 THR A C 1
ATOM 649 O O . THR A 1 81 ? 24.390 3.179 -31.717 1.00 77.44 81 THR A O 1
ATOM 652 N N . GLN A 1 82 ? 23.427 1.608 -32.998 1.00 82.56 82 GLN A N 1
ATOM 653 C CA . GLN A 1 82 ? 23.835 2.240 -34.248 1.00 82.56 82 GLN A CA 1
ATOM 654 C C . GLN A 1 82 ? 23.123 3.585 -34.417 1.00 82.56 82 GLN A C 1
ATOM 656 O O . GLN A 1 82 ? 21.980 3.764 -33.997 1.00 82.56 82 GLN A O 1
ATOM 661 N N . GLN A 1 83 ? 23.802 4.541 -35.049 1.00 81.25 83 GLN A N 1
ATOM 662 C CA . GLN A 1 83 ? 23.257 5.882 -35.258 1.00 81.25 83 GLN A CA 1
ATOM 663 C C . GLN A 1 83 ? 21.957 5.861 -36.083 1.00 81.25 83 GLN A C 1
ATOM 665 O O . GLN A 1 83 ? 21.088 6.697 -35.864 1.00 81.25 83 GLN A O 1
ATOM 670 N N . GLU A 1 84 ? 21.807 4.894 -36.989 1.00 83.88 84 GLU A N 1
ATOM 671 C CA . GLU A 1 84 ? 20.600 4.695 -37.804 1.00 83.88 84 GLU A CA 1
ATOM 672 C C . GLU A 1 84 ? 19.391 4.290 -36.949 1.00 83.88 84 GLU A C 1
ATOM 674 O O . GLU A 1 84 ? 18.326 4.890 -37.070 1.00 83.88 84 GLU A O 1
ATOM 679 N N . ASP A 1 85 ? 19.576 3.356 -36.015 1.00 82.62 85 ASP A N 1
ATOM 680 C CA . ASP A 1 85 ? 18.524 2.930 -35.086 1.00 82.62 85 ASP A CA 1
ATOM 681 C C . ASP A 1 85 ? 18.117 4.071 -34.137 1.00 82.62 85 ASP A C 1
ATOM 683 O O . ASP A 1 85 ? 16.942 4.242 -33.826 1.00 82.62 85 ASP A O 1
ATOM 687 N N . LEU A 1 86 ? 19.081 4.890 -33.693 1.00 84.88 86 LEU A N 1
ATOM 688 C CA . LEU A 1 86 ? 18.802 6.057 -32.847 1.00 84.88 86 LEU A CA 1
ATOM 689 C C . LEU A 1 86 ? 17.956 7.107 -33.573 1.00 84.88 86 LEU A C 1
ATOM 691 O O . LEU A 1 86 ? 17.053 7.683 -32.972 1.00 84.88 86 LEU A O 1
ATOM 695 N N . LEU A 1 87 ? 18.238 7.342 -34.856 1.00 87.88 87 LEU A N 1
ATOM 696 C CA . LEU A 1 87 ? 17.434 8.230 -35.694 1.00 87.88 87 LEU A CA 1
ATOM 697 C C . LEU A 1 87 ? 16.028 7.667 -35.911 1.00 87.88 87 LEU A C 1
ATOM 699 O O . LEU A 1 87 ? 15.062 8.424 -35.875 1.00 87.88 87 LEU A O 1
ATOM 703 N N . GLN A 1 88 ? 15.904 6.351 -36.091 1.00 89.00 88 GLN A N 1
ATOM 704 C CA . GLN A 1 88 ? 14.602 5.703 -36.216 1.00 89.00 88 GLN A CA 1
ATOM 705 C C . GLN A 1 88 ? 13.770 5.859 -34.935 1.00 89.00 88 GLN A C 1
ATOM 707 O O . GLN A 1 88 ? 12.606 6.241 -35.019 1.00 89.00 88 GLN A O 1
ATOM 712 N N . TYR A 1 89 ? 14.366 5.668 -33.752 1.00 89.00 89 TYR A N 1
ATOM 713 C CA . TYR A 1 89 ? 13.672 5.889 -32.476 1.00 89.00 89 TYR A CA 1
ATOM 714 C C . TYR A 1 89 ? 13.203 7.334 -32.288 1.00 89.00 89 TYR A C 1
ATOM 716 O O . TYR A 1 89 ? 12.134 7.557 -31.722 1.00 89.00 89 TYR A O 1
ATOM 724 N N . ASP A 1 90 ? 13.980 8.310 -32.760 1.00 88.19 90 ASP A N 1
ATOM 725 C CA . ASP A 1 90 ? 13.605 9.725 -32.703 1.00 88.19 90 ASP A CA 1
ATOM 726 C C . ASP A 1 90 ? 12.401 10.016 -33.613 1.00 88.19 90 ASP A C 1
ATOM 728 O O . ASP A 1 90 ? 11.407 10.594 -33.176 1.00 88.19 90 ASP A O 1
ATOM 732 N N . VAL A 1 91 ? 12.431 9.520 -34.854 1.00 92.38 91 VAL A N 1
ATOM 733 C CA . VAL A 1 91 ? 11.309 9.644 -35.801 1.00 92.38 91 VAL A CA 1
ATOM 734 C C . VAL A 1 91 ? 10.045 8.970 -35.263 1.00 92.38 91 VAL A C 1
ATOM 736 O O . VAL A 1 91 ? 8.975 9.583 -35.282 1.00 92.38 91 VAL A O 1
ATOM 739 N N . ASP A 1 92 ? 10.161 7.747 -34.744 1.00 90.12 92 ASP A N 1
ATOM 740 C CA . ASP A 1 92 ? 9.034 7.002 -34.176 1.00 90.12 92 ASP A CA 1
ATOM 741 C C . ASP A 1 92 ? 8.464 7.722 -32.945 1.00 90.12 92 ASP A C 1
ATOM 743 O O . ASP A 1 92 ? 7.247 7.859 -32.803 1.00 90.12 92 ASP A O 1
ATOM 747 N N . GLY A 1 93 ? 9.331 8.257 -32.080 1.00 88.56 93 GLY A N 1
ATOM 748 C CA . GLY A 1 93 ? 8.932 9.061 -30.927 1.00 88.56 93 GLY A CA 1
ATOM 749 C C . GLY A 1 93 ? 8.180 10.331 -31.330 1.00 88.56 93 GLY A C 1
ATOM 750 O O . GLY A 1 93 ? 7.091 10.594 -30.817 1.00 88.56 93 GLY A O 1
ATOM 751 N N . MET A 1 94 ? 8.710 11.096 -32.288 1.00 89.19 94 MET A N 1
ATOM 752 C CA . MET A 1 94 ? 8.058 12.307 -32.804 1.00 89.19 94 MET A CA 1
ATOM 753 C C . MET A 1 94 ? 6.710 12.003 -33.467 1.00 89.19 94 MET A C 1
ATOM 755 O O . MET A 1 94 ? 5.758 12.768 -33.293 1.00 89.19 94 MET A O 1
ATOM 759 N N . TYR A 1 95 ? 6.602 10.880 -34.180 1.00 92.12 95 TYR A N 1
ATOM 760 C CA . TYR A 1 95 ? 5.341 10.420 -34.756 1.00 92.12 95 TYR A CA 1
ATOM 761 C C . TYR A 1 95 ? 4.302 10.122 -33.665 1.00 92.12 95 TYR A C 1
ATOM 763 O O . TYR A 1 95 ? 3.187 10.643 -33.717 1.00 92.12 95 TYR A O 1
ATOM 771 N N . MET A 1 96 ? 4.681 9.383 -32.620 1.00 90.44 96 MET A N 1
ATOM 772 C CA . MET A 1 96 ? 3.793 9.059 -31.493 1.00 90.44 96 MET A CA 1
ATOM 773 C C . MET A 1 96 ? 3.326 10.308 -30.728 1.00 90.44 96 MET A C 1
ATOM 775 O O . MET A 1 96 ? 2.179 10.364 -30.280 1.00 90.44 96 MET A O 1
ATOM 779 N N . ILE A 1 97 ? 4.182 11.332 -30.621 1.00 89.25 97 ILE A N 1
ATOM 780 C CA . ILE A 1 97 ? 3.815 12.649 -30.073 1.00 89.25 97 ILE A CA 1
ATOM 781 C C . ILE A 1 97 ? 2.802 13.349 -30.988 1.00 89.25 97 ILE A C 1
ATOM 783 O O . ILE A 1 97 ? 1.809 13.888 -30.503 1.00 89.25 97 ILE A O 1
ATOM 787 N N . SER A 1 98 ? 3.024 13.331 -32.306 1.00 90.00 98 SER A N 1
ATOM 788 C CA . SER A 1 98 ? 2.133 13.991 -33.269 1.00 90.00 98 SER A CA 1
ATOM 789 C C . SER A 1 98 ? 0.721 13.394 -33.291 1.00 90.00 98 SER A C 1
ATOM 791 O O . SER A 1 98 ? -0.256 14.130 -33.412 1.00 90.00 98 SER A O 1
ATOM 793 N N . GLU A 1 99 ? 0.609 12.084 -33.068 1.00 91.62 99 GLU A N 1
ATOM 794 C CA . GLU A 1 99 ? -0.662 11.359 -32.981 1.00 91.62 99 GLU A CA 1
ATOM 795 C C . GLU A 1 99 ? -1.303 11.424 -31.576 1.00 91.62 99 GLU A C 1
ATOM 797 O O . GLU A 1 99 ? -2.352 10.829 -31.343 1.00 91.62 99 GLU A O 1
ATOM 802 N N . SER A 1 100 ? -0.712 12.165 -30.626 1.00 83.31 100 SER A N 1
ATOM 803 C CA . SER A 1 100 ? -1.187 12.289 -29.233 1.00 83.31 100 SER A CA 1
ATOM 804 C C . SER A 1 100 ? -1.289 10.956 -28.471 1.00 83.31 100 SER A C 1
ATOM 806 O O . SER A 1 100 ? -2.092 10.822 -27.547 1.00 83.31 100 SER A O 1
ATOM 808 N N . PHE A 1 101 ? -0.463 9.963 -28.821 1.00 83.81 101 PHE A N 1
ATOM 809 C CA . PHE A 1 101 ? -0.376 8.695 -28.081 1.00 83.81 101 PHE A CA 1
ATOM 810 C C . PHE A 1 101 ? 0.455 8.798 -26.799 1.00 83.81 101 PHE A C 1
ATOM 812 O O . PHE A 1 101 ? 0.413 7.898 -25.960 1.00 83.81 101 PHE A O 1
ATOM 819 N N . ILE A 1 102 ? 1.204 9.887 -26.640 1.00 69.75 102 ILE A N 1
ATOM 820 C CA . ILE A 1 102 ? 1.993 10.194 -25.449 1.00 69.75 102 ILE A CA 1
ATOM 821 C C . ILE A 1 102 ? 1.353 11.426 -24.802 1.00 69.75 102 ILE A C 1
ATOM 823 O O . ILE A 1 102 ? 1.201 12.453 -25.461 1.00 69.75 102 ILE A O 1
ATOM 827 N N . THR A 1 103 ? 0.915 11.283 -23.547 1.00 64.69 103 THR A N 1
ATOM 828 C CA . THR A 1 103 ? 0.265 12.339 -22.744 1.00 64.69 103 THR A CA 1
ATOM 829 C C . THR A 1 103 ? 1.263 13.014 -21.817 1.00 64.69 103 THR A C 1
ATOM 831 O O . THR A 1 103 ? 2.096 12.283 -21.235 1.00 64.69 103 THR A O 1
#

pLDDT: mean 82.58, std 7.73, range [59.44, 92.38]

Secondary structure (DSSP, 8-state):
--HHHHHHHHHHTT-GGGGTTGGGS-HHHHHHHHHHHHH--HHHHHHHHHHHHHHHHHTTS-GGGG--PPPGGG---TTTS-HHHHHHHHHHHHHHHHTT---

Organism: Magallana gigas (NCBI:txid29159)

InterPro domains:
  IPR029044 Nucleotide-diphospho-sugar transferases [G3DSA:3.90.550.10] (1-102)
  IPR029044 Nucleotide-diphospho-sugar transferases [SSF53448] (3-99)

Foldseek 3Di:
DPVVVLCVQCVVLVNNVLCVCVVVDDPVRNVVSVVVSVPDDSVVVSVVVVVVVVVVVVVPDPVVVVDDDDDVVPDDDPVPDDPVVVVVVVVVVVVCVVVVVDD

Sequence (103 aa):
MDVEGLKSRLAEANQEHLMKYWDQLSDSEKSQLYNELNHLDFKEINGFFKSAMEDLASASEKLDDL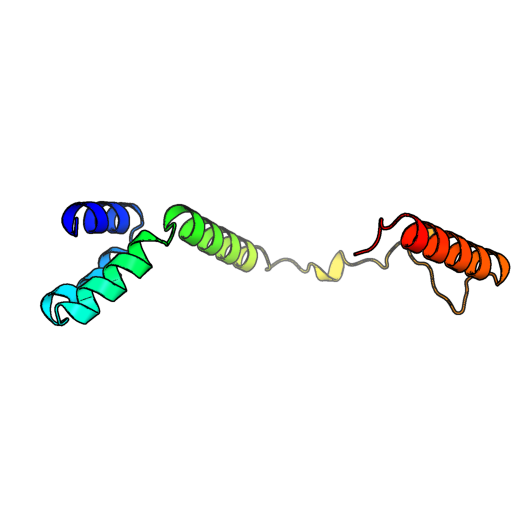LEPLPKEVCGRVVNTQQEDLLQYDVDGMYMISESFIT